Protein AF-A0A0T5XAR2-F1 (afdb_monomer)

Foldseek 3Di:
DPPVVVVLVDPDPPPPPPDDDDDPPPDPDPDDDDDDDDKHWAWPDWEKEAQDDQVVCVVVPHHRFRMKTKIFTPPLCLQVVLLVQLVVQAPKDFPDRDSRRNITIIGYHRVSSQRSSVRSQVCCCPVVNGHGDDYYYD

Solvent-accessible surface area (backbone atoms only — not comparable to full-atom values): 7974 Å² total; per-residue (Å²): 144,70,74,77,69,64,62,73,81,50,99,63,98,72,83,81,74,74,87,74,79,90,72,86,74,86,70,92,70,79,82,84,77,92,77,90,86,74,82,54,53,31,34,76,40,32,38,32,37,51,62,57,55,66,70,57,28,56,75,74,74,43,72,94,43,48,14,40,27,41,36,34,24,36,46,17,64,50,16,57,55,35,50,55,47,20,52,74,64,29,76,39,47,80,77,42,71,34,53,82,75,3,35,29,36,33,32,23,47,54,70,28,35,51,50,13,51,53,51,22,42,50,46,41,25,76,77,70,63,26,47,65,45,72,81,44,77,87

Nearest PDB structures (foldseek):
  3ia0-assembly1_A  TM=9.658E-01  e=3.182E-14  Escherichia coli K-12
  3i96-assembly1_C  TM=9.252E-01  e=1.465E-14  Escherichia coli K-12
  6xpj-assembly1_C-2  TM=9.519E-01  e=3.863E-14  Streptococcus intermedius SK54 = ATCC 27335
  6xpi-assembly1_B  TM=9.698E-01  e=6.914E-14  Streptococcus intermedius SK54 = ATCC 27335
  6xpj-assembly1_B-2  TM=9.524E-01  e=9.553E-14  Streptococcus intermedius SK54 = ATCC 27335

Secondary structure (DSSP, 8-state):
--SSSGGGS-----------------S--------------EEEEEEEEES--HHHHHHTT----SEEEEEEEESTTHHHHHHHHHHHHSSEEEEEEETTTTEEEEEE-HHHHHHHHHHHHHHHHHHH-PBPPPEEE-

Sequence (138 aa):
MSYLLLMQYYCFPSLLIHGIGGAQVEGSERLRVIQEYVPGKQVTLAHIIRNPKGDLCQKVGIDRAGAIGIMTITPGEGAIIAADIASKSSAVNVEFVDRFTGCVILTGEVASVENALSTAVNSLKDALGFFPAEVTFT

Organism: NCBI:txid592015

Mean predicted aligned error: 9.74 Å

Structure (mmCIF, N/CA/C/O backbone):
data_AF-A0A0T5XAR2-F1
#
_entry.id   AF-A0A0T5XAR2-F1
#
loop_
_atom_site.group_PDB
_atom_site.id
_atom_site.type_symbol
_atom_site.label_atom_id
_atom_site.label_alt_id
_atom_site.label_comp_id
_atom_site.label_asym_id
_atom_site.label_entity_id
_atom_site.label_seq_id
_atom_site.pdbx_PDB_ins_code
_atom_site.Cartn_x
_atom_site.Cartn_y
_atom_site.Cartn_z
_atom_site.occupancy
_atom_site.B_iso_or_equiv
_atom_site.auth_seq_id
_atom_site.auth_comp_id
_atom_site.auth_asym_id
_atom_site.auth_atom_id
_atom_site.pdbx_PDB_model_num
ATOM 1 N N . MET A 1 1 ? 30.861 1.883 -20.076 1.00 45.03 1 MET A N 1
ATOM 2 C CA . MET A 1 1 ? 29.666 1.230 -19.495 1.00 45.03 1 MET A CA 1
ATOM 3 C C . MET A 1 1 ? 29.222 1.937 -18.207 1.00 45.03 1 MET A C 1
ATOM 5 O O . MET A 1 1 ? 29.309 1.351 -17.143 1.00 45.03 1 MET A O 1
ATOM 9 N N . SER A 1 2 ? 28.788 3.203 -18.270 1.00 48.97 2 SER A N 1
ATOM 10 C CA . SER A 1 2 ? 28.328 3.924 -17.058 1.00 48.97 2 SER A CA 1
ATOM 11 C C . SER A 1 2 ? 27.133 4.865 -17.297 1.00 48.97 2 SER A C 1
ATOM 13 O O . SER A 1 2 ? 26.459 5.262 -16.358 1.00 48.97 2 SER A O 1
ATOM 15 N N . TYR A 1 3 ? 26.779 5.166 -18.553 1.00 39.59 3 TYR A N 1
ATOM 16 C CA . TYR A 1 3 ? 25.683 6.100 -18.850 1.00 39.59 3 TYR A CA 1
ATOM 17 C C . TYR A 1 3 ? 24.281 5.471 -18.881 1.00 39.59 3 TYR A C 1
ATOM 19 O O . TYR A 1 3 ? 23.303 6.188 -18.697 1.00 39.59 3 TYR A O 1
ATOM 27 N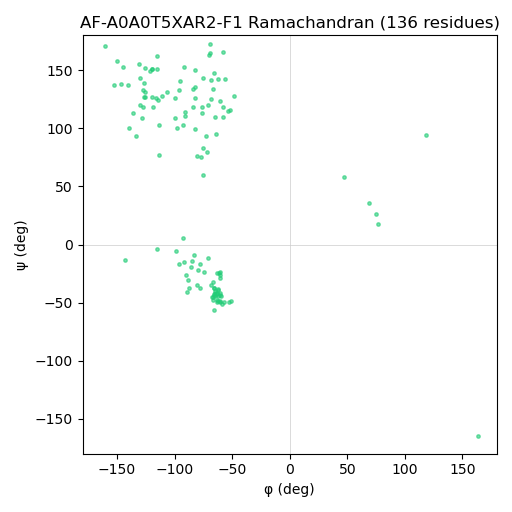 N . LEU A 1 4 ? 24.156 4.147 -19.045 1.00 39.91 4 LEU A N 1
ATOM 28 C CA . LEU A 1 4 ? 22.839 3.494 -19.074 1.00 39.91 4 LEU A CA 1
ATOM 29 C C . LEU A 1 4 ? 22.176 3.384 -17.690 1.00 39.91 4 LEU A C 1
ATOM 31 O O . LEU A 1 4 ? 20.954 3.312 -17.617 1.00 39.91 4 LEU A O 1
ATOM 35 N N . LEU A 1 5 ? 22.946 3.398 -16.594 1.00 44.41 5 LEU A N 1
ATOM 36 C CA . LEU A 1 5 ? 22.376 3.249 -15.248 1.00 44.41 5 LEU A CA 1
ATOM 37 C C . LEU A 1 5 ? 21.752 4.540 -14.699 1.00 44.41 5 LEU A C 1
ATOM 39 O O . LEU A 1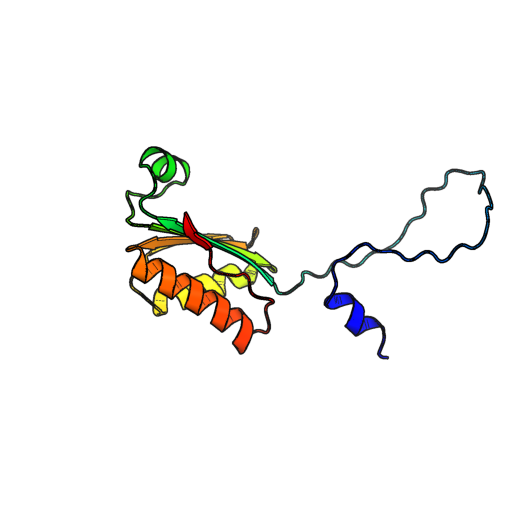 5 ? 20.895 4.473 -13.822 1.00 44.41 5 LEU A O 1
ATOM 43 N N . LEU A 1 6 ? 22.134 5.715 -15.211 1.00 39.25 6 LEU A N 1
ATOM 44 C CA . LEU A 1 6 ? 21.605 6.984 -14.697 1.00 39.25 6 LEU A CA 1
ATOM 45 C C . LEU A 1 6 ? 20.187 7.308 -15.204 1.00 39.25 6 LEU A C 1
ATOM 47 O O . LEU A 1 6 ? 19.500 8.131 -14.605 1.00 39.25 6 LEU A O 1
ATOM 51 N N . MET A 1 7 ? 19.729 6.653 -16.274 1.00 38.78 7 MET A N 1
ATOM 52 C CA . MET A 1 7 ? 18.397 6.871 -16.861 1.00 38.78 7 MET A CA 1
ATOM 53 C C . MET A 1 7 ? 17.273 6.094 -16.159 1.00 38.78 7 MET A C 1
ATOM 55 O O . MET A 1 7 ? 16.106 6.350 -16.433 1.00 38.78 7 MET A O 1
ATOM 59 N N . GLN A 1 8 ? 17.586 5.182 -15.230 1.00 44.16 8 GLN A N 1
ATOM 60 C CA . GLN A 1 8 ? 16.561 4.452 -14.466 1.00 44.16 8 GLN A CA 1
ATOM 61 C C . GLN A 1 8 ? 16.048 5.210 -13.231 1.00 44.16 8 GLN A C 1
ATOM 63 O O . GLN A 1 8 ? 15.007 4.845 -12.693 1.00 44.16 8 GLN A O 1
ATOM 68 N N . TYR A 1 9 ? 16.733 6.272 -12.794 1.00 41.69 9 TYR A N 1
ATOM 69 C CA . TYR A 1 9 ? 16.356 7.034 -11.594 1.00 41.69 9 TYR A CA 1
ATOM 70 C C . TYR A 1 9 ? 15.566 8.320 -11.876 1.00 41.69 9 TYR A C 1
ATOM 72 O O . TYR A 1 9 ? 15.086 8.951 -10.940 1.00 41.69 9 TYR A O 1
ATOM 80 N N . TYR A 1 10 ? 15.383 8.700 -13.143 1.00 42.94 10 TYR A N 1
ATOM 81 C CA . TYR A 1 10 ? 14.635 9.899 -13.523 1.00 42.94 10 TYR A CA 1
ATOM 82 C C . TYR A 1 10 ? 13.654 9.584 -14.651 1.00 42.94 10 TYR A C 1
ATOM 84 O O . TYR A 1 10 ? 13.980 9.690 -15.830 1.00 42.94 10 TYR A O 1
ATOM 92 N N . CYS A 1 11 ? 12.412 9.263 -14.295 1.00 41.84 11 CYS A N 1
ATOM 93 C CA . CYS A 1 11 ? 11.285 9.432 -15.207 1.00 41.84 11 CYS A CA 1
ATOM 94 C C . CYS A 1 11 ? 10.906 10.924 -15.248 1.00 41.84 11 CYS A C 1
ATOM 96 O O . CYS A 1 11 ? 9.927 11.348 -14.641 1.00 41.84 11 CYS A O 1
ATOM 98 N N . PHE A 1 12 ? 11.709 11.732 -15.942 1.00 34.81 12 PHE A N 1
ATOM 99 C CA . PHE A 1 12 ? 11.365 13.099 -16.340 1.00 34.81 12 PHE A CA 1
ATOM 100 C C . PHE A 1 12 ? 11.589 13.206 -17.853 1.00 34.81 12 PHE A C 1
ATOM 102 O O . PHE A 1 12 ? 1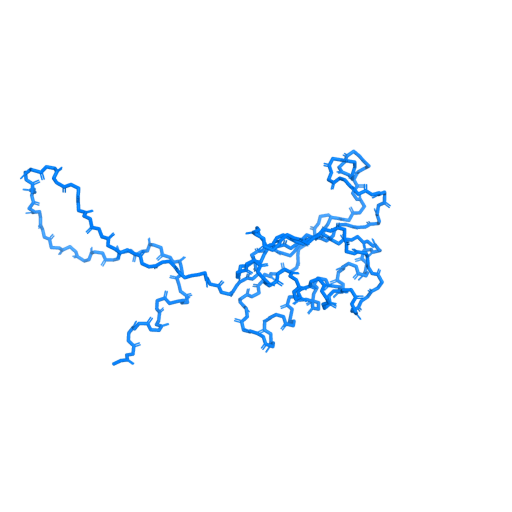2.727 13.044 -18.301 1.00 34.81 12 PHE A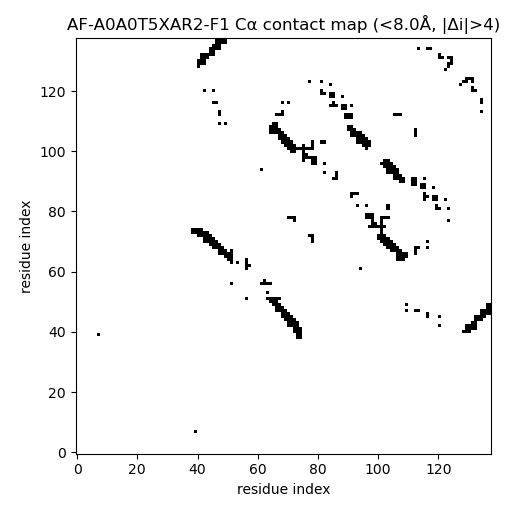 O 1
ATOM 109 N N . PRO A 1 13 ? 10.562 13.489 -18.675 1.00 43.75 13 PRO A N 1
ATOM 110 C CA . PRO A 1 13 ? 10.767 13.770 -20.084 1.00 43.75 13 PRO A CA 1
ATOM 111 C C . PRO A 1 13 ? 11.220 15.228 -20.209 1.00 43.75 13 PRO A C 1
ATOM 113 O O . PRO A 1 13 ? 10.451 16.113 -20.560 1.00 43.75 13 PRO A O 1
ATOM 116 N N . SER A 1 14 ? 12.482 15.491 -19.887 1.00 40.81 14 SER A N 1
ATOM 117 C CA . SER A 1 14 ? 13.167 16.723 -20.275 1.00 40.81 14 SER A CA 1
ATOM 118 C C . SER A 1 14 ? 14.268 16.340 -21.249 1.00 40.81 14 SER A C 1
ATOM 120 O O . SER A 1 14 ? 15.449 16.263 -20.907 1.00 40.81 14 SER A O 1
ATOM 122 N N . LEU A 1 15 ? 13.853 16.075 -22.484 1.00 41.41 15 LEU A N 1
ATOM 123 C CA . LEU A 1 15 ? 14.748 16.044 -23.624 1.00 41.41 15 LEU A CA 1
ATOM 124 C C . LEU A 1 15 ? 15.298 17.471 -23.797 1.00 41.41 15 LEU A C 1
ATOM 126 O O . LEU A 1 15 ? 14.660 18.335 -24.394 1.00 41.41 15 LEU A O 1
ATOM 130 N N . LEU A 1 16 ? 16.473 17.736 -23.227 1.00 36.16 16 LEU A N 1
ATOM 131 C CA . LEU A 1 16 ? 17.274 18.917 -23.532 1.00 36.16 16 LEU A CA 1
ATOM 132 C C . LEU A 1 16 ? 17.842 18.712 -24.943 1.00 36.16 16 LEU A C 1
ATOM 134 O O . LEU A 1 16 ? 18.981 18.290 -25.126 1.00 36.16 16 LEU A O 1
ATOM 138 N N . ILE A 1 17 ? 17.012 18.961 -25.958 1.00 41.19 17 ILE A N 1
ATOM 139 C CA . ILE A 1 17 ? 17.494 19.151 -27.323 1.00 41.19 17 ILE A CA 1
ATOM 140 C C . ILE A 1 17 ? 18.161 20.527 -27.326 1.00 41.19 17 ILE A C 1
ATOM 142 O O . ILE A 1 17 ? 17.501 21.558 -27.444 1.00 41.19 17 ILE A O 1
ATOM 146 N N . HIS A 1 18 ? 19.474 20.550 -27.106 1.00 33.62 18 HIS A N 1
ATOM 147 C CA . HIS A 1 18 ? 20.273 21.739 -27.362 1.00 33.62 18 HIS A CA 1
ATOM 148 C C . HIS A 1 18 ? 20.142 22.076 -28.850 1.00 33.62 18 HIS A C 1
ATOM 150 O O . HIS A 1 18 ? 20.373 21.223 -29.707 1.00 33.62 18 HIS A O 1
ATOM 156 N N . GLY A 1 19 ? 19.707 23.304 -29.126 1.00 36.19 19 GLY A N 1
ATOM 157 C CA . GLY A 1 19 ? 19.391 23.786 -30.460 1.00 36.19 19 GLY A CA 1
ATOM 158 C C . GLY A 1 19 ? 20.539 23.589 -31.445 1.00 36.19 19 GLY A C 1
ATOM 159 O O . GLY A 1 19 ? 21.578 24.235 -31.352 1.00 36.19 19 GLY A O 1
ATOM 160 N N . ILE A 1 20 ? 20.291 22.740 -32.433 1.00 43.09 20 ILE A N 1
ATOM 161 C CA . ILE A 1 20 ? 20.864 22.849 -33.769 1.00 43.09 20 ILE A CA 1
ATOM 162 C C . ILE A 1 20 ? 19.707 23.212 -34.691 1.00 43.09 20 ILE A C 1
ATOM 164 O O . ILE A 1 20 ? 18.625 22.630 -34.615 1.00 43.09 20 ILE A O 1
ATOM 168 N N . GLY A 1 21 ? 19.932 24.283 -35.447 1.00 35.31 21 GLY A N 1
ATOM 169 C CA . GLY A 1 21 ? 18.937 25.021 -36.208 1.00 35.31 21 GLY A CA 1
ATOM 170 C C . GLY A 1 21 ? 18.175 24.198 -37.239 1.00 35.31 21 GLY A C 1
ATOM 171 O O . GLY A 1 21 ? 18.540 23.080 -37.596 1.00 35.31 21 GLY A O 1
ATOM 172 N N . GLY A 1 22 ? 17.085 24.812 -37.693 1.00 42.66 22 GLY A N 1
ATOM 173 C CA . GLY A 1 22 ? 16.085 24.221 -38.562 1.00 42.66 22 GLY A CA 1
ATOM 174 C C . GLY A 1 22 ? 16.649 23.501 -39.782 1.00 42.66 22 GLY A C 1
ATOM 175 O O . GLY A 1 22 ? 17.359 24.073 -40.601 1.00 42.66 22 GLY A O 1
ATOM 176 N N . ALA A 1 23 ? 16.207 22.262 -39.936 1.00 42.72 23 ALA A N 1
ATOM 177 C CA . ALA A 1 23 ? 15.997 21.649 -41.229 1.00 42.72 23 ALA A CA 1
ATOM 178 C C . ALA A 1 23 ? 14.568 21.102 -41.204 1.00 42.72 23 ALA A C 1
ATOM 180 O O . ALA A 1 23 ? 14.261 20.174 -40.455 1.00 42.72 23 ALA A O 1
ATOM 181 N N . GLN A 1 24 ? 13.668 21.734 -41.962 1.00 47.12 24 GLN A N 1
ATOM 182 C CA . GLN A 1 24 ? 12.380 21.129 -42.276 1.00 47.12 24 GLN A CA 1
ATOM 183 C C . GLN A 1 24 ? 12.668 19.889 -43.124 1.00 47.12 24 GLN A C 1
ATOM 185 O O . GLN A 1 24 ? 13.125 20.004 -44.257 1.00 47.12 24 GLN A O 1
ATOM 190 N N . VAL A 1 25 ? 12.452 18.705 -42.554 1.00 55.94 25 VAL A N 1
ATOM 191 C CA . VAL A 1 25 ? 12.472 17.454 -43.312 1.00 55.94 25 VAL A CA 1
ATOM 192 C C . VAL A 1 25 ? 11.097 17.314 -43.962 1.00 55.94 25 VAL A C 1
ATOM 194 O O . VAL A 1 25 ? 10.118 16.962 -43.304 1.00 55.94 25 VAL A O 1
ATOM 197 N N . GLU A 1 26 ? 11.013 17.676 -45.242 1.00 51.88 26 GLU A N 1
ATOM 198 C CA . GLU A 1 26 ? 9.873 17.356 -46.101 1.00 51.88 26 GLU A CA 1
ATOM 199 C C . GLU A 1 26 ? 9.834 15.843 -46.359 1.00 51.88 26 GLU A C 1
ATOM 201 O O . GLU A 1 26 ? 10.814 15.245 -46.799 1.00 51.88 26 GLU A O 1
ATOM 206 N N . GLY A 1 27 ? 8.683 15.235 -46.059 1.00 54.88 27 GLY A N 1
ATOM 207 C CA . GLY A 1 27 ? 8.443 13.792 -46.100 1.00 54.88 27 GLY A CA 1
ATOM 208 C C . GLY A 1 27 ? 8.080 13.277 -44.710 1.00 54.88 27 GLY A C 1
ATOM 209 O O . GLY A 1 27 ? 8.957 12.987 -43.902 1.00 54.88 27 GLY A O 1
ATOM 210 N N . SER A 1 28 ? 6.784 13.184 -44.391 1.00 59.16 28 SER A N 1
ATOM 211 C CA . SER A 1 28 ? 6.312 12.746 -43.069 1.00 59.16 28 SER A CA 1
ATOM 212 C C . SER A 1 28 ? 6.454 11.228 -42.882 1.00 59.16 28 SER A C 1
ATOM 214 O O . SER A 1 28 ? 5.473 10.512 -42.666 1.00 59.16 28 SER A O 1
ATOM 216 N N . GLU A 1 29 ? 7.668 10.700 -42.976 1.00 70.31 29 GLU A N 1
ATOM 217 C CA . GLU A 1 29 ? 7.937 9.344 -42.524 1.00 70.31 29 GLU A CA 1
ATOM 218 C C . GLU A 1 29 ? 8.009 9.353 -40.996 1.00 70.31 29 GLU A C 1
ATOM 220 O O . GLU A 1 29 ? 8.876 9.978 -40.384 1.00 70.31 29 GLU A O 1
ATOM 225 N N . ARG A 1 30 ? 7.037 8.693 -40.353 1.00 80.19 30 ARG A N 1
ATOM 226 C CA . ARG A 1 30 ? 7.001 8.537 -38.896 1.00 80.19 30 ARG A CA 1
ATOM 227 C C . ARG A 1 30 ? 8.295 7.848 -38.455 1.00 80.19 30 ARG A C 1
ATOM 229 O O . ARG A 1 30 ? 8.459 6.652 -38.695 1.00 80.19 30 ARG A O 1
ATOM 236 N N . LEU A 1 31 ? 9.169 8.592 -37.776 1.00 84.81 31 LEU A N 1
ATOM 237 C CA . LEU A 1 31 ? 10.365 8.060 -37.124 1.00 84.81 31 LEU A CA 1
ATOM 238 C C . LEU A 1 31 ? 9.964 6.881 -36.226 1.00 84.81 31 LEU A C 1
ATOM 240 O O . LEU A 1 31 ? 9.193 7.041 -35.277 1.00 84.81 31 LEU A O 1
ATOM 244 N N . ARG A 1 32 ? 10.451 5.681 -36.553 1.00 87.56 32 ARG A N 1
ATOM 245 C CA . ARG A 1 32 ? 10.258 4.484 -35.731 1.00 87.56 32 ARG A CA 1
ATOM 246 C C . ARG A 1 32 ? 11.425 4.376 -34.761 1.00 87.56 32 ARG A C 1
ATOM 248 O O . ARG A 1 32 ? 12.545 4.100 -35.175 1.00 87.56 32 ARG A O 1
ATOM 255 N N . VAL A 1 33 ? 11.146 4.587 -33.481 1.00 92.38 33 VAL A N 1
ATOM 256 C CA . VAL A 1 33 ? 12.106 4.382 -32.391 1.00 92.38 33 VAL A CA 1
ATOM 257 C C . VAL A 1 33 ? 11.708 3.114 -31.643 1.00 92.38 33 VAL A C 1
ATOM 259 O O . VAL A 1 33 ? 10.540 2.946 -31.296 1.00 92.38 33 VAL A O 1
ATOM 262 N N . ILE A 1 34 ? 12.668 2.217 -31.409 1.00 92.44 34 ILE A N 1
ATOM 263 C CA . ILE A 1 34 ? 12.481 1.081 -30.502 1.00 92.44 34 ILE A CA 1
ATOM 264 C C . ILE A 1 34 ? 12.769 1.590 -29.095 1.00 92.44 34 ILE A C 1
ATOM 266 O O . ILE A 1 34 ? 13.873 2.053 -28.815 1.00 92.44 34 ILE A O 1
ATOM 270 N N . GLN A 1 35 ? 11.765 1.521 -28.231 1.00 92.31 35 GLN A N 1
ATOM 271 C CA . GLN A 1 35 ? 11.885 1.881 -26.828 1.00 92.31 35 GLN A CA 1
ATOM 272 C C . GLN A 1 35 ? 11.577 0.651 -25.985 1.00 92.31 35 GLN A C 1
ATOM 274 O O . GLN A 1 35 ? 10.471 0.113 -26.035 1.00 92.31 35 GLN A O 1
ATOM 279 N N . GLU A 1 36 ? 12.561 0.217 -25.206 1.00 95.00 36 GLU A N 1
ATOM 280 C CA . GLU A 1 36 ? 12.369 -0.822 -24.204 1.00 95.00 36 GLU A CA 1
ATOM 281 C C . GLU A 1 36 ? 11.790 -0.189 -22.941 1.00 95.00 36 GLU A C 1
ATOM 283 O O . GLU A 1 36 ? 12.322 0.788 -22.409 1.00 95.00 36 GLU A O 1
ATOM 288 N N . TYR A 1 37 ? 10.668 -0.733 -22.477 1.00 93.25 37 TYR A N 1
ATOM 289 C CA . TYR A 1 37 ? 10.042 -0.319 -21.232 1.00 93.25 37 TYR A CA 1
ATOM 290 C C . TYR A 1 37 ? 10.414 -1.301 -20.126 1.00 93.25 37 TYR A C 1
ATOM 292 O O . TYR A 1 37 ? 10.181 -2.504 -20.250 1.00 93.25 37 TYR A O 1
ATOM 300 N N . VAL A 1 38 ? 10.954 -0.771 -19.032 1.00 95.75 38 VAL A N 1
ATOM 301 C CA . VAL A 1 38 ? 11.233 -1.524 -17.809 1.00 95.75 38 VAL A CA 1
ATOM 302 C C . VAL A 1 38 ? 10.541 -0.796 -16.657 1.00 95.75 38 VAL A C 1
ATOM 304 O O . VAL A 1 38 ? 10.750 0.411 -16.509 1.00 95.75 38 VAL A O 1
ATOM 307 N N . PRO A 1 39 ? 9.711 -1.476 -15.848 1.00 94.50 39 PRO A N 1
ATOM 308 C CA . PRO A 1 39 ? 9.058 -0.833 -14.720 1.00 94.50 39 PRO A CA 1
ATOM 309 C C . PRO A 1 39 ? 10.092 -0.427 -13.663 1.00 94.50 39 PRO A C 1
ATOM 311 O O . PRO A 1 39 ? 10.967 -1.212 -13.290 1.00 94.50 39 PRO A O 1
ATOM 314 N N . GLY A 1 40 ? 9.977 0.801 -13.159 1.00 96.44 40 GLY A N 1
ATOM 315 C CA . GLY A 1 40 ? 10.729 1.237 -11.982 1.00 96.44 40 GLY A CA 1
ATOM 316 C C . GLY A 1 40 ? 10.249 0.530 -10.709 1.00 96.44 40 GLY A C 1
ATOM 317 O O . GLY A 1 40 ? 9.164 -0.044 -10.689 1.00 96.44 40 GLY A O 1
ATOM 318 N N . LY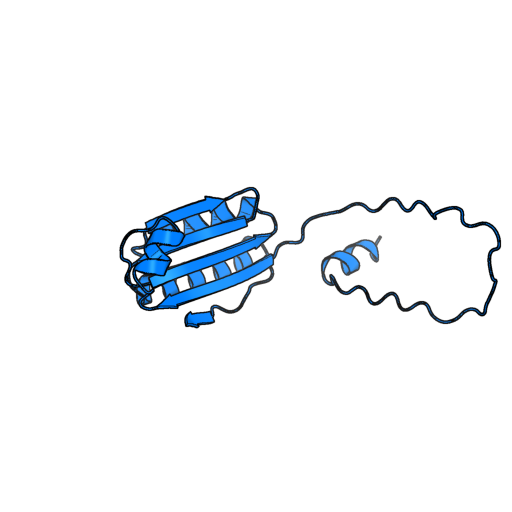S A 1 41 ? 11.043 0.601 -9.634 1.00 98.19 41 LYS A N 1
ATOM 319 C CA . LYS A 1 41 ? 10.656 0.135 -8.291 1.00 98.19 41 LYS A CA 1
ATOM 320 C C . LYS A 1 41 ? 10.178 1.319 -7.457 1.00 98.19 41 LYS A C 1
ATOM 322 O O . LYS A 1 41 ? 10.999 2.079 -6.950 1.00 98.19 41 LYS A O 1
ATOM 327 N N . GLN A 1 42 ? 8.872 1.491 -7.323 1.00 98.62 42 GLN A N 1
ATOM 328 C CA . GLN A 1 42 ? 8.266 2.639 -6.660 1.00 98.62 42 GLN A CA 1
ATOM 329 C C . GLN A 1 42 ? 6.973 2.248 -5.945 1.00 98.62 42 GLN A C 1
ATOM 331 O O . GLN A 1 42 ? 6.140 1.527 -6.486 1.00 98.62 42 GLN A O 1
ATOM 336 N N . VAL A 1 43 ? 6.784 2.774 -4.740 1.00 98.75 43 VAL A N 1
ATOM 337 C CA . VAL A 1 43 ? 5.458 2.925 -4.145 1.00 98.75 43 VAL A CA 1
ATOM 338 C C . VAL A 1 43 ? 4.971 4.312 -4.545 1.00 98.75 43 VAL A C 1
ATOM 340 O O . VAL A 1 43 ? 5.574 5.309 -4.171 1.00 98.75 43 VAL A O 1
ATOM 343 N N . THR A 1 44 ? 3.922 4.380 -5.356 1.00 98.56 44 THR A N 1
ATOM 344 C CA . THR A 1 44 ? 3.395 5.642 -5.899 1.00 98.56 44 THR A CA 1
ATOM 345 C C . THR A 1 44 ? 2.361 6.271 -4.970 1.00 98.56 44 THR A C 1
ATOM 347 O O . THR A 1 44 ? 2.237 7.490 -4.919 1.00 98.56 44 THR A O 1
ATOM 350 N N . LEU A 1 45 ? 1.623 5.446 -4.224 1.00 98.62 45 LEU A N 1
ATOM 351 C CA . LEU A 1 45 ? 0.608 5.880 -3.269 1.00 98.62 45 LEU A CA 1
ATOM 352 C C . LEU A 1 45 ? 0.678 5.000 -2.020 1.00 98.62 45 LEU A C 1
ATOM 354 O O . LEU A 1 45 ? 0.775 3.778 -2.139 1.00 98.62 45 LEU A O 1
ATOM 358 N N . ALA A 1 46 ? 0.576 5.626 -0.852 1.00 98.69 46 ALA A N 1
ATOM 359 C CA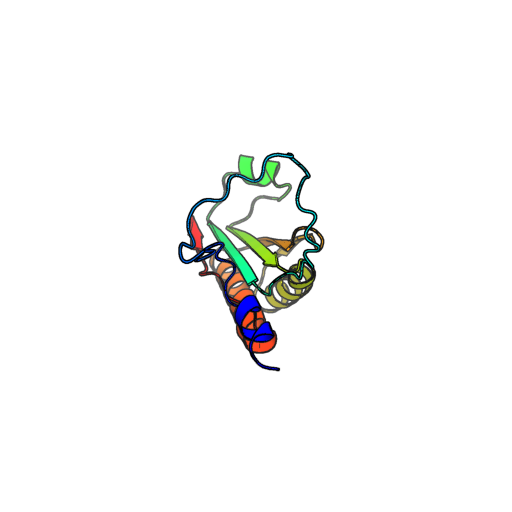 . ALA A 1 46 ? 0.270 4.990 0.423 1.00 98.69 46 ALA A CA 1
ATOM 360 C C . ALA A 1 46 ? -0.693 5.918 1.181 1.00 98.69 46 ALA A C 1
ATOM 362 O O . ALA A 1 46 ? -0.285 6.950 1.713 1.00 98.69 46 ALA A O 1
ATOM 363 N N . HIS A 1 47 ? -1.988 5.605 1.159 1.00 98.75 47 HIS A N 1
ATOM 364 C CA . HIS A 1 47 ? -3.034 6.496 1.662 1.00 98.75 47 HIS A CA 1
ATOM 365 C C . HIS A 1 47 ? -3.996 5.791 2.612 1.00 98.75 47 HIS A C 1
ATOM 367 O O . HIS A 1 47 ? -4.364 4.641 2.385 1.00 98.75 47 HIS A O 1
ATOM 373 N N . ILE A 1 48 ? -4.438 6.502 3.646 1.00 98.69 48 ILE A N 1
ATOM 374 C CA . ILE A 1 48 ? -5.395 6.021 4.642 1.00 98.69 48 ILE A CA 1
ATOM 375 C C . ILE A 1 48 ? -6.666 6.865 4.562 1.00 98.69 48 ILE A C 1
ATOM 377 O O . ILE A 1 48 ? -6.611 8.079 4.714 1.00 98.69 48 ILE A O 1
ATOM 381 N N . ILE A 1 49 ? -7.819 6.227 4.399 1.00 98.25 49 ILE A N 1
ATOM 382 C CA . ILE A 1 49 ? -9.128 6.869 4.547 1.00 98.25 49 ILE A CA 1
ATOM 383 C C . ILE A 1 49 ? -9.652 6.515 5.935 1.00 98.25 49 ILE A C 1
ATOM 385 O O . ILE A 1 49 ? -9.997 5.357 6.188 1.00 98.25 49 ILE A O 1
ATOM 389 N N . ARG A 1 50 ? -9.690 7.487 6.848 1.00 97.88 50 ARG A N 1
ATOM 390 C CA . ARG A 1 50 ? -10.160 7.298 8.225 1.00 97.88 50 ARG A CA 1
ATOM 391 C C . ARG A 1 50 ? -11.680 7.425 8.268 1.00 97.88 50 ARG A C 1
ATOM 393 O O . ARG A 1 50 ? -12.248 8.360 7.715 1.00 97.88 50 ARG A O 1
ATOM 400 N N . ASN A 1 51 ? -12.340 6.493 8.955 1.00 96.44 51 ASN A N 1
ATOM 401 C CA . ASN A 1 51 ? -13.797 6.441 9.093 1.00 96.44 51 ASN A CA 1
ATOM 402 C C . ASN A 1 51 ? -14.534 6.630 7.744 1.00 96.44 51 ASN A C 1
ATOM 404 O O . ASN A 1 51 ? -15.302 7.588 7.581 1.00 96.44 51 ASN A O 1
ATOM 408 N N . PRO A 1 52 ? -14.267 5.760 6.747 1.00 96.50 52 PRO A N 1
ATOM 409 C CA . PRO A 1 52 ? -14.877 5.860 5.426 1.00 96.50 52 PRO A CA 1
ATOM 410 C C . PRO A 1 52 ? -16.405 5.853 5.526 1.00 96.50 52 PRO A C 1
ATOM 412 O O . PRO A 1 52 ? -17.011 5.130 6.321 1.00 96.50 52 PRO A O 1
ATOM 415 N N . LYS A 1 53 ? -17.060 6.642 4.671 1.00 95.75 53 LYS A N 1
ATOM 416 C CA . LYS A 1 53 ? -18.520 6.595 4.568 1.00 95.75 53 LYS A CA 1
ATOM 417 C C . LYS A 1 53 ? -18.962 5.205 4.104 1.00 95.75 53 LYS A C 1
ATOM 419 O O . LYS A 1 53 ? -18.339 4.599 3.236 1.00 95.75 53 LYS A O 1
ATOM 424 N N . GLY A 1 54 ? -20.080 4.724 4.645 1.00 94.31 54 GLY A N 1
ATOM 425 C CA . GLY A 1 54 ? -20.578 3.383 4.329 1.00 94.31 54 GLY A CA 1
ATOM 426 C C . GLY A 1 54 ? -20.905 3.167 2.845 1.00 94.31 54 GLY A C 1
ATOM 427 O O . GLY A 1 54 ? -20.770 2.049 2.358 1.00 94.31 54 GLY A O 1
ATOM 428 N N . ASP A 1 55 ? -21.287 4.216 2.111 1.00 95.00 55 ASP A N 1
ATOM 429 C CA . ASP A 1 55 ? -21.523 4.147 0.663 1.00 95.00 55 ASP A CA 1
ATOM 430 C C . ASP A 1 55 ? -20.226 3.927 -0.130 1.00 95.00 55 ASP A C 1
ATOM 432 O O . ASP A 1 55 ? -20.231 3.217 -1.135 1.00 95.00 55 ASP A O 1
ATOM 436 N N . LEU A 1 56 ? -19.109 4.500 0.330 1.00 94.06 56 LEU A N 1
ATOM 437 C CA . LEU A 1 56 ? -17.786 4.246 -0.226 1.00 94.06 56 LEU A CA 1
ATOM 438 C C . LEU A 1 56 ? -17.362 2.800 0.033 1.00 94.06 56 LEU A C 1
ATOM 440 O O . LEU A 1 56 ? -16.961 2.134 -0.916 1.00 94.06 56 LEU A O 1
ATOM 444 N N . CYS A 1 57 ? -17.512 2.305 1.269 1.00 94.38 57 CYS A N 1
ATOM 445 C CA . CYS A 1 57 ? -17.214 0.910 1.619 1.00 94.38 57 CYS A CA 1
ATOM 446 C C . CYS A 1 57 ? -17.938 -0.071 0.683 1.00 94.38 57 CYS A C 1
ATOM 448 O O . CYS A 1 57 ? -17.308 -0.920 0.058 1.00 94.38 57 CYS A O 1
ATOM 450 N N . GLN A 1 58 ? -19.246 0.123 0.481 1.00 93.81 58 GLN A N 1
ATOM 451 C CA . GLN A 1 58 ? -20.035 -0.718 -0.424 1.00 93.81 58 GLN A CA 1
ATOM 452 C C . GLN A 1 58 ? -19.539 -0.665 -1.875 1.00 93.81 58 GLN A C 1
ATOM 454 O O . GLN A 1 58 ? -19.475 -1.696 -2.539 1.00 93.81 58 GLN A O 1
ATOM 459 N N . LYS A 1 59 ? -19.171 0.521 -2.378 1.00 93.94 59 LYS A N 1
ATOM 460 C CA . LYS A 1 59 ? -18.682 0.687 -3.759 1.00 93.94 59 LYS A CA 1
ATOM 461 C C . LYS A 1 59 ? -17.340 0.010 -4.008 1.00 93.94 59 LYS A C 1
ATOM 463 O O . LYS A 1 59 ? -17.102 -0.431 -5.127 1.00 93.94 59 LYS A O 1
ATOM 468 N N . VAL A 1 60 ? -16.475 -0.049 -2.997 1.00 91.62 60 VAL A N 1
ATOM 469 C CA . VAL A 1 60 ? -15.166 -0.714 -3.100 1.00 91.62 60 VAL A CA 1
ATOM 470 C C . VAL A 1 60 ? -15.209 -2.176 -2.643 1.00 91.62 60 VAL A C 1
ATOM 472 O O . VAL A 1 60 ? -14.176 -2.833 -2.630 1.00 91.62 60 VAL A O 1
ATOM 475 N N . GLY A 1 61 ? -16.399 -2.697 -2.320 1.00 92.06 61 GLY A N 1
ATOM 476 C CA . GLY A 1 61 ? -16.612 -4.108 -2.003 1.00 92.06 61 GLY A CA 1
ATOM 477 C C . GLY A 1 61 ? -16.107 -4.533 -0.625 1.00 92.06 61 GLY A C 1
ATOM 478 O O . GLY A 1 61 ? -15.788 -5.703 -0.454 1.00 92.06 61 GLY A O 1
ATOM 479 N N . ILE A 1 62 ? -16.034 -3.608 0.336 1.00 92.12 62 ILE A N 1
ATOM 480 C CA . ILE A 1 62 ? -15.586 -3.888 1.706 1.00 92.12 62 ILE A CA 1
ATOM 481 C C . ILE A 1 62 ? -16.720 -3.672 2.711 1.00 92.12 62 ILE A C 1
ATOM 483 O O . ILE A 1 62 ? -17.593 -2.813 2.526 1.00 92.12 62 ILE A O 1
ATOM 487 N N . ASP A 1 63 ? -16.668 -4.409 3.816 1.00 87.75 63 ASP A N 1
ATOM 488 C CA . ASP A 1 63 ? -17.545 -4.175 4.959 1.00 87.75 63 ASP A CA 1
ATOM 489 C C . ASP A 1 63 ? -17.199 -2.858 5.677 1.00 87.75 63 ASP A C 1
ATOM 491 O O . ASP A 1 63 ? -16.214 -2.176 5.375 1.00 87.75 63 ASP A O 1
ATOM 495 N N . ARG A 1 64 ? -18.036 -2.453 6.643 1.00 82.94 64 ARG A N 1
ATOM 496 C CA . ARG A 1 64 ? -17.738 -1.270 7.464 1.00 82.94 64 ARG A CA 1
ATOM 497 C C . ARG A 1 64 ? -16.400 -1.464 8.179 1.00 82.94 64 ARG A C 1
ATOM 499 O O . ARG A 1 64 ? -16.274 -2.347 9.022 1.00 82.94 64 ARG A O 1
ATOM 506 N N . ALA A 1 65 ? -15.450 -0.584 7.883 1.00 84.62 65 ALA A N 1
ATOM 507 C CA . ALA A 1 65 ? -14.112 -0.581 8.459 1.00 84.62 65 ALA A CA 1
ATOM 508 C C . ALA A 1 65 ? -13.842 0.725 9.217 1.00 84.62 65 ALA A C 1
ATOM 510 O O . ALA A 1 65 ? -14.369 1.777 8.852 1.00 84.62 65 ALA A O 1
ATOM 511 N N . GLY A 1 66 ? -12.988 0.667 10.244 1.00 92.88 66 GLY A N 1
ATOM 512 C CA . GLY A 1 66 ? -12.495 1.865 10.931 1.00 92.88 66 GLY A CA 1
ATOM 513 C C . GLY A 1 66 ? -11.626 2.738 10.018 1.00 92.88 66 GLY A C 1
ATOM 514 O O . GLY A 1 66 ? -11.718 3.964 10.051 1.00 92.88 66 GLY A O 1
ATOM 515 N N . ALA A 1 67 ? -10.824 2.109 9.158 1.00 97.88 67 ALA A N 1
ATOM 516 C CA . ALA A 1 67 ? -10.036 2.754 8.117 1.00 97.88 67 ALA A CA 1
ATOM 517 C C . ALA A 1 67 ? -9.836 1.845 6.897 1.00 97.88 67 ALA A C 1
ATOM 519 O O . ALA A 1 67 ? -9.892 0.619 7.010 1.00 97.88 67 ALA A O 1
ATOM 520 N N . ILE A 1 68 ? -9.550 2.470 5.752 1.00 98.31 68 ILE A N 1
ATOM 521 C CA . ILE A 1 68 ? -9.114 1.813 4.512 1.00 98.31 68 ILE A CA 1
ATOM 522 C C . ILE A 1 68 ? -7.685 2.257 4.219 1.00 98.31 68 ILE A C 1
ATOM 524 O O . ILE A 1 68 ? -7.432 3.454 4.107 1.00 98.31 68 ILE A O 1
ATOM 528 N N . GLY A 1 69 ? -6.763 1.316 4.069 1.00 98.38 69 GLY A N 1
ATOM 529 C CA . GLY A 1 69 ? -5.423 1.557 3.544 1.00 98.38 69 GLY A CA 1
ATOM 530 C C . GLY A 1 69 ? -5.376 1.242 2.055 1.00 98.38 69 GLY A C 1
ATOM 531 O O . GLY A 1 69 ? -5.859 0.193 1.643 1.00 98.38 69 GLY A O 1
ATOM 532 N N . ILE A 1 70 ? -4.795 2.128 1.251 1.00 98.44 70 ILE A N 1
ATOM 533 C CA . ILE A 1 70 ? -4.665 1.974 -0.200 1.00 98.44 70 ILE A CA 1
ATOM 534 C C . ILE A 1 70 ? -3.200 2.158 -0.582 1.00 98.44 70 ILE A C 1
ATOM 536 O O . ILE A 1 70 ? -2.592 3.180 -0.253 1.00 98.44 70 ILE A O 1
ATOM 540 N N . MET A 1 71 ? -2.647 1.192 -1.312 1.00 98.75 71 MET A N 1
ATOM 541 C CA . MET A 1 71 ? -1.318 1.304 -1.909 1.00 98.75 71 MET A CA 1
ATOM 542 C C . MET A 1 71 ? -1.369 1.144 -3.427 1.00 98.75 71 MET A C 1
ATOM 544 O O . MET A 1 71 ? -2.200 0.412 -3.966 1.00 98.75 71 MET A O 1
ATOM 548 N N . THR A 1 72 ? -0.448 1.812 -4.118 1.00 98.75 72 THR A N 1
ATOM 549 C CA . THR A 1 72 ? -0.175 1.595 -5.546 1.00 98.75 72 THR A CA 1
ATOM 550 C C . THR A 1 72 ? 1.317 1.401 -5.734 1.00 98.75 72 THR A C 1
ATOM 552 O O . THR A 1 72 ? 2.102 2.281 -5.381 1.00 98.75 72 THR A O 1
ATOM 555 N N . ILE A 1 73 ? 1.706 0.247 -6.267 1.00 98.81 73 ILE A N 1
ATOM 556 C CA . ILE A 1 73 ? 3.096 -0.208 -6.313 1.00 98.81 73 ILE A CA 1
ATOM 557 C C . ILE A 1 73 ? 3.480 -0.566 -7.750 1.00 98.81 73 ILE A C 1
ATOM 559 O O . ILE A 1 73 ? 2.713 -1.168 -8.492 1.00 98.81 73 ILE A O 1
ATOM 563 N N . THR A 1 74 ? 4.687 -0.196 -8.158 1.00 98.38 74 THR A N 1
ATOM 564 C CA . THR A 1 74 ? 5.292 -0.592 -9.430 1.00 98.38 74 THR A CA 1
ATOM 565 C C . THR A 1 74 ? 6.657 -1.222 -9.142 1.00 98.38 74 THR A C 1
ATOM 567 O O . THR A 1 74 ? 7.421 -0.640 -8.374 1.00 98.38 74 THR A O 1
ATOM 570 N N . PRO A 1 75 ? 6.986 -2.395 -9.709 1.00 98.12 75 PRO A N 1
ATOM 571 C CA . PRO A 1 75 ? 6.109 -3.252 -10.507 1.00 98.12 75 PRO A CA 1
ATOM 572 C C . PRO A 1 75 ? 5.013 -3.917 -9.649 1.00 98.12 75 PRO A C 1
ATOM 574 O O . PRO A 1 75 ? 5.098 -3.939 -8.418 1.00 98.12 75 PRO A O 1
ATOM 577 N N . GLY A 1 76 ? 3.963 -4.427 -10.301 1.00 97.56 76 GLY A N 1
ATOM 578 C CA . GLY A 1 76 ? 2.744 -4.900 -9.633 1.00 97.56 76 GLY A CA 1
ATOM 579 C C . GLY A 1 76 ? 2.959 -6.088 -8.689 1.00 97.56 76 GLY A C 1
ATOM 580 O O . GLY A 1 76 ? 2.240 -6.231 -7.704 1.00 97.56 76 GLY A O 1
ATOM 581 N N . GLU A 1 77 ? 4.000 -6.893 -8.901 1.00 97.94 77 GLU A N 1
ATOM 582 C CA . GLU A 1 77 ? 4.395 -7.995 -8.018 1.00 97.94 77 GLU A CA 1
ATOM 583 C C . GLU A 1 77 ? 4.763 -7.513 -6.606 1.00 97.94 77 GLU A C 1
ATOM 585 O O . GLU A 1 77 ? 4.605 -8.259 -5.637 1.00 97.94 77 GLU A O 1
ATOM 590 N N . GLY A 1 78 ? 5.178 -6.248 -6.463 1.00 98.31 78 GLY A N 1
ATOM 591 C CA . GLY A 1 78 ? 5.407 -5.623 -5.162 1.00 98.31 78 GLY A CA 1
ATOM 592 C C . GLY A 1 78 ? 4.149 -5.565 -4.287 1.00 98.31 78 GLY A C 1
ATOM 593 O O . GLY A 1 78 ? 4.275 -5.565 -3.065 1.00 98.31 78 GLY A O 1
ATOM 594 N N . ALA A 1 79 ? 2.946 -5.602 -4.876 1.00 98.62 79 ALA A N 1
ATOM 595 C CA . ALA A 1 79 ? 1.682 -5.655 -4.140 1.00 98.62 79 ALA A CA 1
ATOM 596 C C . ALA A 1 79 ? 1.539 -6.926 -3.292 1.00 98.62 79 ALA A C 1
ATOM 598 O O . ALA A 1 79 ? 1.070 -6.861 -2.159 1.00 98.62 79 ALA A O 1
ATOM 599 N N . ILE A 1 80 ? 2.005 -8.070 -3.804 1.00 98.62 80 ILE A N 1
ATOM 600 C CA . ILE A 1 80 ? 1.966 -9.348 -3.077 1.00 98.62 80 ILE A CA 1
ATOM 601 C C . ILE A 1 80 ? 2.865 -9.267 -1.839 1.00 98.62 80 ILE A C 1
ATOM 603 O O . ILE A 1 80 ? 2.471 -9.668 -0.745 1.00 98.62 80 ILE A O 1
ATOM 607 N N . ILE A 1 81 ? 4.061 -8.700 -2.009 1.00 98.69 81 ILE A N 1
ATOM 608 C CA . ILE A 1 81 ? 5.047 -8.544 -0.936 1.00 98.69 81 ILE A CA 1
ATOM 609 C C . ILE A 1 81 ? 4.539 -7.551 0.117 1.00 98.69 81 ILE A C 1
ATOM 611 O O . ILE A 1 81 ? 4.608 -7.828 1.312 1.00 98.69 81 ILE A O 1
ATOM 615 N N . ALA A 1 82 ? 3.992 -6.413 -0.317 1.00 98.69 82 ALA A N 1
ATOM 616 C CA . ALA A 1 82 ? 3.425 -5.409 0.577 1.00 98.69 82 ALA A CA 1
ATOM 617 C C . ALA A 1 82 ? 2.278 -5.970 1.423 1.00 98.69 82 ALA A C 1
ATOM 619 O O . ALA A 1 82 ? 2.242 -5.723 2.625 1.00 98.69 82 ALA A O 1
ATOM 620 N N . ALA A 1 83 ? 1.372 -6.73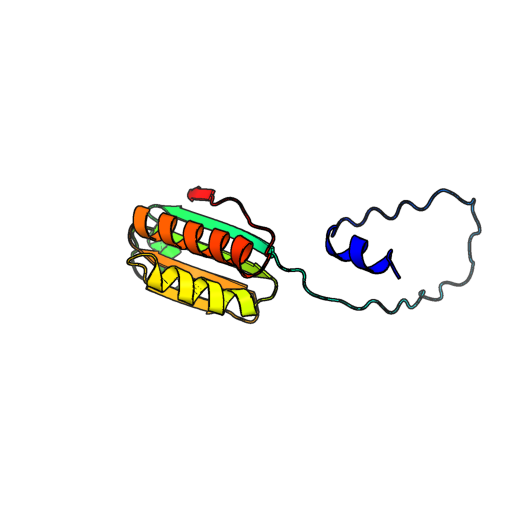9 0.815 1.00 98.62 83 ALA A N 1
ATOM 621 C CA . ALA A 1 83 ? 0.250 -7.353 1.514 1.00 98.62 83 ALA A CA 1
ATOM 622 C C . ALA A 1 83 ? 0.709 -8.367 2.576 1.00 98.62 83 ALA A C 1
ATOM 624 O O . ALA A 1 83 ? 0.205 -8.347 3.699 1.00 98.62 83 ALA A O 1
ATOM 625 N N . ASP A 1 84 ? 1.702 -9.207 2.256 1.00 98.75 84 ASP A N 1
ATOM 626 C CA . ASP A 1 84 ? 2.289 -10.151 3.215 1.00 98.75 84 ASP A CA 1
ATOM 627 C C . ASP A 1 84 ? 2.903 -9.419 4.419 1.00 98.75 84 ASP A C 1
ATOM 629 O O . ASP A 1 84 ? 2.569 -9.722 5.565 1.00 98.75 84 ASP A O 1
ATOM 633 N N . ILE A 1 85 ? 3.728 -8.398 4.168 1.00 98.69 85 ILE A N 1
ATOM 634 C CA . ILE A 1 85 ? 4.346 -7.575 5.219 1.00 98.69 85 ILE A CA 1
ATOM 635 C C . ILE A 1 85 ? 3.278 -6.881 6.072 1.00 98.69 85 ILE A C 1
ATOM 637 O O . ILE A 1 85 ? 3.325 -6.957 7.301 1.00 98.69 85 ILE A O 1
ATOM 641 N N . ALA A 1 86 ? 2.300 -6.238 5.432 1.00 98.44 86 ALA A N 1
ATOM 642 C CA . ALA A 1 86 ? 1.220 -5.528 6.104 1.00 98.44 86 ALA A CA 1
ATOM 643 C C . ALA A 1 86 ? 0.443 -6.450 7.053 1.00 98.44 86 ALA A C 1
ATOM 645 O O . ALA A 1 86 ? 0.315 -6.134 8.236 1.00 98.44 86 ALA A O 1
ATOM 646 N N . SER A 1 87 ? 0.023 -7.625 6.570 1.00 98.00 87 SER A N 1
ATOM 647 C CA . SER A 1 87 ? -0.738 -8.608 7.356 1.00 98.00 87 SER A CA 1
ATOM 648 C C . SER A 1 87 ? 0.003 -9.134 8.594 1.00 98.00 87 SER A C 1
ATOM 650 O O . SER A 1 87 ? -0.623 -9.533 9.572 1.00 98.00 87 SER A O 1
ATOM 652 N N . LYS A 1 88 ? 1.343 -9.120 8.577 1.00 98.50 88 LYS A N 1
ATOM 653 C CA . LYS A 1 88 ? 2.194 -9.569 9.693 1.00 98.50 88 LYS A CA 1
ATOM 654 C C . LYS A 1 88 ? 2.568 -8.447 10.662 1.00 98.50 88 LYS A C 1
ATOM 656 O O . LYS A 1 88 ? 3.055 -8.724 11.754 1.00 98.50 88 LYS A O 1
ATOM 661 N N . SER A 1 89 ? 2.379 -7.192 10.262 1.00 97.25 89 SER A N 1
ATOM 662 C CA . SER A 1 89 ? 2.828 -6.015 11.016 1.00 97.25 89 SER A CA 1
ATOM 663 C C . SER A 1 89 ? 1.794 -5.473 12.008 1.00 97.25 89 SER A C 1
ATOM 665 O O . SER A 1 89 ? 2.162 -4.849 13.004 1.00 97.25 89 SER A O 1
ATOM 667 N N . SER A 1 90 ? 0.502 -5.695 11.763 1.00 96.38 90 SER A N 1
ATOM 668 C CA . SER A 1 90 ? -0.586 -5.256 12.640 1.00 96.38 90 SER A CA 1
ATOM 669 C C . SER A 1 90 ? -1.870 -6.043 12.362 1.00 96.38 90 SER A C 1
ATOM 671 O O . SER A 1 90 ? -1.960 -6.798 11.397 1.00 96.38 90 SER A O 1
ATOM 673 N N . ALA A 1 91 ? -2.879 -5.870 13.219 1.00 97.12 91 ALA A N 1
ATOM 674 C CA . ALA A 1 91 ? -4.196 -6.470 13.027 1.00 97.12 91 ALA A CA 1
ATOM 675 C C . ALA A 1 91 ? -4.979 -5.723 11.927 1.00 97.12 91 ALA A C 1
ATOM 677 O O . ALA A 1 91 ? -5.778 -4.831 12.223 1.00 97.12 91 ALA A O 1
ATOM 678 N N . VAL A 1 92 ? -4.708 -6.074 10.667 1.00 98.12 92 VAL A N 1
ATOM 679 C CA . VAL A 1 92 ? -5.411 -5.602 9.463 1.00 98.12 92 VAL A CA 1
ATOM 680 C C . VAL A 1 92 ? -5.910 -6.783 8.636 1.00 98.12 92 VAL A C 1
ATOM 682 O O . VAL A 1 92 ? -5.291 -7.846 8.624 1.00 98.12 92 VAL A O 1
ATOM 685 N N . ASN A 1 93 ? -6.997 -6.577 7.897 1.00 97.81 93 ASN A N 1
ATOM 686 C CA . ASN A 1 93 ? -7.441 -7.507 6.867 1.00 97.81 93 ASN A CA 1
ATOM 687 C C . ASN A 1 93 ? -6.908 -7.054 5.508 1.00 97.81 93 ASN A C 1
ATOM 689 O O . ASN A 1 93 ? -6.890 -5.861 5.198 1.00 97.81 93 ASN A O 1
ATOM 693 N N . VAL A 1 94 ? -6.493 -8.016 4.688 1.00 97.69 94 VAL A N 1
ATOM 694 C CA . VAL A 1 94 ? -6.138 -7.782 3.288 1.00 97.69 94 VAL A CA 1
ATOM 695 C C . VAL A 1 94 ? -7.383 -8.043 2.446 1.00 97.69 94 VAL A C 1
ATOM 697 O O . VAL A 1 94 ? -7.733 -9.195 2.211 1.00 97.69 94 VAL A O 1
ATOM 700 N N . GLU A 1 95 ? -8.053 -6.980 2.007 1.00 97.19 95 GLU A N 1
ATOM 701 C CA . GLU A 1 95 ? -9.296 -7.083 1.228 1.00 97.19 95 GLU A CA 1
ATOM 702 C C . GLU A 1 95 ? -9.016 -7.366 -0.248 1.00 97.19 95 GLU A C 1
ATOM 704 O O . GLU A 1 95 ? -9.764 -8.071 -0.924 1.00 97.19 95 GLU A O 1
ATOM 709 N N . PHE A 1 96 ? -7.924 -6.803 -0.771 1.00 96.31 96 PHE A N 1
ATOM 710 C CA . PHE A 1 96 ? -7.605 -6.903 -2.187 1.00 96.31 96 PHE A CA 1
ATOM 711 C C . PHE A 1 96 ? -6.103 -6.808 -2.443 1.00 96.31 96 PHE A C 1
ATOM 713 O O . PHE A 1 96 ? -5.418 -5.948 -1.885 1.00 96.31 96 PHE A O 1
ATOM 720 N N . VAL A 1 97 ? -5.608 -7.672 -3.331 1.00 98.19 97 VAL A N 1
ATOM 721 C CA . VAL A 1 97 ? -4.238 -7.643 -3.857 1.00 98.19 97 VAL A CA 1
ATOM 722 C C . VAL A 1 97 ? -4.300 -7.871 -5.358 1.00 98.19 97 VAL A C 1
ATOM 724 O O . VAL A 1 97 ? -4.626 -8.967 -5.815 1.00 98.19 97 VAL A O 1
ATOM 727 N N . ASP A 1 98 ? -3.945 -6.852 -6.130 1.00 97.62 98 ASP A N 1
ATOM 728 C CA . ASP A 1 98 ? -3.906 -6.926 -7.583 1.00 97.62 98 ASP A CA 1
ATOM 729 C C . ASP A 1 98 ? -2.474 -6.813 -8.091 1.00 97.62 98 ASP A C 1
ATOM 731 O O . ASP A 1 98 ? -1.887 -5.735 -8.177 1.00 97.62 98 ASP A O 1
ATOM 735 N N . ARG A 1 99 ? -1.919 -7.963 -8.476 1.00 97.00 99 ARG A N 1
ATOM 736 C CA . ARG A 1 99 ? -0.567 -8.072 -9.035 1.00 97.00 99 ARG A CA 1
ATOM 737 C C . ARG A 1 99 ? -0.420 -7.494 -10.445 1.00 97.00 99 ARG A C 1
ATOM 739 O O . ARG A 1 99 ? 0.701 -7.404 -10.930 1.00 97.00 99 ARG A O 1
ATOM 746 N N . PHE A 1 100 ? -1.516 -7.170 -11.129 1.00 96.50 100 PHE A N 1
ATOM 747 C CA . PHE A 1 100 ? -1.488 -6.599 -12.475 1.00 96.50 100 PHE A CA 1
ATOM 748 C C . PHE A 1 100 ? -1.422 -5.074 -12.429 1.00 96.50 100 PHE A C 1
ATOM 750 O O . PHE A 1 100 ? -0.677 -4.471 -13.196 1.00 96.50 100 PHE A O 1
ATOM 757 N N . THR A 1 101 ? -2.175 -4.453 -11.519 1.00 96.94 101 THR A N 1
ATOM 758 C CA . THR A 1 101 ? -2.190 -2.990 -11.340 1.00 96.94 101 THR A CA 1
ATOM 759 C C . THR A 1 101 ? -1.265 -2.508 -10.224 1.00 96.94 101 THR A C 1
ATOM 761 O O . THR A 1 101 ? -0.938 -1.324 -10.167 1.00 96.94 101 THR A O 1
ATOM 764 N N . GLY A 1 102 ? -0.837 -3.409 -9.335 1.00 98.12 102 GLY A N 1
ATOM 765 C CA . GLY A 1 102 ? -0.062 -3.080 -8.144 1.00 98.12 102 GLY A CA 1
ATOM 766 C C . GLY A 1 102 ? -0.892 -2.483 -7.005 1.00 98.12 102 GLY A C 1
ATOM 767 O O . GLY A 1 102 ? -0.327 -1.841 -6.117 1.00 98.12 102 GLY A O 1
ATOM 768 N N . CYS A 1 103 ? -2.218 -2.641 -7.042 1.00 98.38 103 CYS A N 1
ATOM 769 C CA . CYS A 1 103 ? -3.126 -2.133 -6.020 1.00 98.38 103 CYS A CA 1
ATOM 770 C C . CYS A 1 103 ? -3.203 -3.079 -4.812 1.00 98.38 103 CYS A C 1
ATOM 772 O O . CYS A 1 103 ? -3.349 -4.293 -4.970 1.00 98.38 103 CYS A O 1
ATOM 774 N N . VAL A 1 104 ? -3.145 -2.513 -3.605 1.00 98.56 104 VAL A N 1
ATOM 775 C CA . VAL A 1 104 ? -3.436 -3.219 -2.347 1.00 98.56 104 VAL A CA 1
ATOM 776 C C . VAL A 1 104 ? -4.478 -2.423 -1.571 1.00 98.56 104 VAL A C 1
ATOM 7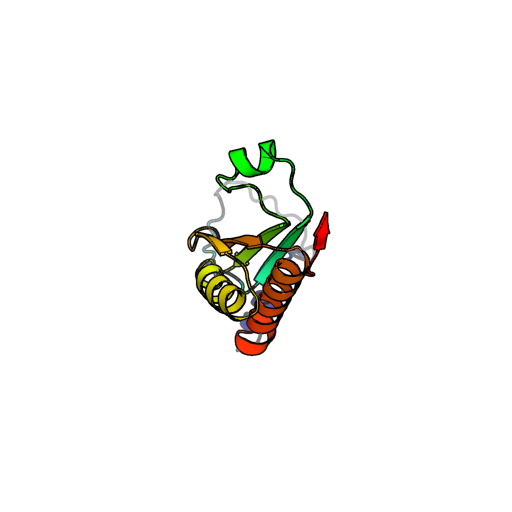78 O O . VAL A 1 104 ? -4.317 -1.210 -1.417 1.00 98.56 104 VAL A O 1
ATOM 781 N N . ILE A 1 105 ? -5.514 -3.102 -1.070 1.00 98.19 105 ILE A N 1
ATOM 782 C CA . ILE A 1 105 ? -6.510 -2.529 -0.155 1.00 98.19 105 ILE A CA 1
ATOM 783 C C . ILE A 1 105 ? -6.481 -3.300 1.161 1.00 98.19 105 ILE A C 1
ATOM 785 O O . ILE A 1 105 ? -6.606 -4.526 1.180 1.00 98.19 105 ILE A O 1
ATOM 789 N N . LEU A 1 106 ? -6.331 -2.562 2.257 1.00 98.12 106 LEU A N 1
ATOM 790 C CA . LEU A 1 106 ? -6.337 -3.071 3.624 1.00 98.12 106 LEU A CA 1
ATOM 791 C C . LEU A 1 106 ? -7.468 -2.429 4.422 1.00 98.12 106 LEU A C 1
ATOM 793 O O . LEU A 1 106 ? -7.804 -1.268 4.190 1.00 98.12 106 LEU A O 1
ATOM 797 N N . THR A 1 107 ? -7.994 -3.134 5.416 1.00 98.31 107 THR A N 1
ATOM 798 C CA . THR A 1 107 ? -8.959 -2.583 6.377 1.00 98.31 107 THR A CA 1
ATOM 799 C C . THR A 1 107 ? -8.554 -2.901 7.810 1.00 98.31 107 THR A C 1
ATOM 801 O O . THR A 1 107 ? -7.818 -3.850 8.081 1.00 98.31 107 THR A O 1
ATOM 804 N N . GLY A 1 108 ? -9.010 -2.082 8.755 1.00 97.56 108 GLY A N 1
ATOM 805 C CA . GLY A 1 108 ? -8.765 -2.292 10.179 1.00 97.56 108 GLY A CA 1
ATOM 806 C C . GLY A 1 108 ? -9.029 -1.039 11.002 1.00 97.56 108 GLY A C 1
ATOM 807 O O . GLY A 1 108 ? -9.639 -0.081 10.524 1.00 97.56 108 GLY A O 1
ATOM 808 N N . GLU A 1 109 ? -8.546 -1.039 12.242 1.00 97.62 109 GLU A N 1
ATOM 809 C CA . GLU A 1 109 ? -8.472 0.172 13.063 1.00 97.62 109 GLU A CA 1
ATOM 810 C C . GLU A 1 109 ? -7.475 1.169 12.463 1.00 97.62 109 GLU A C 1
ATOM 812 O O . GLU A 1 109 ? -6.457 0.766 11.896 1.00 97.62 109 GLU A O 1
ATOM 817 N N . VAL A 1 110 ? -7.729 2.472 12.633 1.00 97.75 110 VAL A N 1
ATOM 818 C CA . VAL A 1 110 ? -6.899 3.547 12.048 1.00 97.75 110 VAL A CA 1
ATOM 819 C C . VAL A 1 110 ? -5.412 3.341 12.357 1.00 97.75 110 VAL A C 1
ATOM 821 O O . VAL A 1 110 ? -4.588 3.356 11.446 1.00 97.75 110 VAL A O 1
ATOM 824 N N . ALA A 1 111 ? -5.076 3.083 13.624 1.00 97.81 111 ALA A N 1
ATOM 825 C CA . ALA A 1 111 ? -3.694 2.875 14.054 1.00 97.81 111 ALA A CA 1
ATOM 826 C C . ALA A 1 111 ? -3.064 1.602 13.457 1.00 97.81 111 ALA A C 1
ATOM 828 O O . ALA A 1 111 ? -1.889 1.607 13.093 1.00 97.81 111 ALA A O 1
ATOM 829 N N . SER A 1 112 ? -3.840 0.522 13.316 1.00 98.38 112 SER A N 1
ATOM 830 C CA . SER A 1 112 ? -3.363 -0.721 12.700 1.00 98.38 112 SER A CA 1
ATOM 831 C C . SER A 1 112 ? -3.061 -0.523 11.219 1.00 98.38 112 SER A C 1
ATOM 833 O O . SER A 1 112 ? -2.002 -0.948 10.758 1.00 98.38 112 SER A O 1
ATOM 835 N N . VAL A 1 113 ? -3.951 0.156 10.488 1.00 98.44 113 VAL A N 1
ATOM 836 C CA . VAL A 1 113 ? -3.768 0.455 9.060 1.00 98.44 113 VAL A CA 1
ATOM 837 C C . VAL A 1 113 ? -2.569 1.382 8.845 1.00 98.44 113 VAL A C 1
ATOM 839 O O . VAL A 1 113 ? -1.765 1.141 7.948 1.00 98.44 113 VAL A O 1
ATOM 842 N N . GLU A 1 114 ? -2.396 2.396 9.695 1.00 98.44 114 GLU A N 1
ATOM 843 C CA . GLU A 1 114 ? -1.252 3.311 9.630 1.00 98.44 114 GLU A CA 1
ATOM 844 C C . GLU A 1 114 ? 0.082 2.596 9.857 1.00 98.44 114 GLU A C 1
ATOM 846 O O . GLU A 1 114 ? 1.027 2.783 9.082 1.00 98.44 114 GLU A O 1
ATOM 851 N N . ASN A 1 115 ? 0.140 1.715 10.861 1.00 98.69 115 ASN A N 1
ATOM 852 C CA . ASN A 1 115 ? 1.318 0.892 11.105 1.00 98.69 115 ASN A CA 1
ATOM 853 C C . ASN A 1 115 ? 1.595 -0.068 9.936 1.00 98.69 115 ASN A C 1
ATOM 855 O O . ASN A 1 115 ? 2.746 -0.208 9.519 1.00 98.69 115 ASN A O 1
ATOM 859 N N . ALA A 1 116 ? 0.550 -0.684 9.374 1.00 98.69 116 ALA A N 1
ATOM 860 C CA . ALA A 1 116 ? 0.679 -1.612 8.256 1.00 98.69 116 ALA A CA 1
ATOM 861 C C . ALA A 1 116 ? 1.241 -0.946 7.000 1.00 98.69 116 ALA A C 1
ATOM 863 O O . ALA A 1 116 ? 2.207 -1.444 6.420 1.00 98.69 116 ALA A O 1
ATOM 864 N N . LEU A 1 117 ? 0.679 0.202 6.604 1.00 98.56 117 LEU A N 1
ATOM 865 C CA . LEU A 1 117 ? 1.153 0.951 5.439 1.00 98.56 117 LEU A CA 1
ATOM 866 C C . LEU A 1 117 ? 2.591 1.420 5.642 1.00 98.56 117 LEU A C 1
ATOM 868 O O . LEU A 1 117 ? 3.434 1.191 4.777 1.00 98.56 117 LEU A O 1
ATOM 872 N N . SER A 1 118 ? 2.888 2.022 6.794 1.00 98.62 118 SER A N 1
ATOM 873 C CA . SER A 1 118 ? 4.231 2.528 7.092 1.00 98.62 118 SER A CA 1
ATOM 874 C C . SER A 1 118 ? 5.270 1.405 7.081 1.00 98.62 118 SER A C 1
ATOM 876 O O . SER A 1 118 ? 6.335 1.546 6.480 1.00 98.62 118 SER A O 1
ATOM 878 N N . THR A 1 119 ? 4.946 0.256 7.680 1.00 98.81 119 THR A N 1
ATOM 879 C CA . THR A 1 119 ? 5.836 -0.912 7.700 1.00 98.81 119 THR A CA 1
ATOM 880 C C . THR A 1 119 ? 6.046 -1.482 6.302 1.00 98.81 119 THR A C 1
ATOM 882 O O . THR A 1 119 ? 7.185 -1.771 5.933 1.00 98.81 119 THR A O 1
ATOM 885 N N . ALA A 1 120 ? 4.986 -1.606 5.499 1.00 98.75 120 ALA A N 1
ATOM 886 C CA . ALA A 1 120 ? 5.086 -2.099 4.129 1.00 98.75 120 ALA A CA 1
ATOM 887 C C . ALA A 1 120 ? 5.941 -1.173 3.248 1.00 98.75 120 ALA A C 1
ATOM 889 O O . ALA A 1 120 ? 6.864 -1.647 2.585 1.00 98.75 120 ALA A O 1
ATOM 890 N N . VAL A 1 121 ? 5.697 0.143 3.284 1.00 98.81 121 VAL A N 1
ATOM 891 C CA . VAL A 1 121 ? 6.477 1.138 2.526 1.00 98.81 121 VAL A CA 1
ATOM 892 C C . VAL A 1 121 ? 7.955 1.086 2.908 1.00 98.81 121 VAL A C 1
ATOM 894 O O . VAL A 1 121 ? 8.812 0.965 2.029 1.00 98.81 121 VAL A O 1
ATOM 897 N N . ASN A 1 122 ? 8.260 1.134 4.207 1.00 98.75 122 ASN A N 1
ATOM 898 C CA . ASN A 1 122 ? 9.640 1.122 4.689 1.00 98.75 122 ASN A CA 1
ATOM 899 C C . ASN A 1 122 ? 10.343 -0.194 4.354 1.00 98.75 122 ASN A C 1
ATOM 901 O O . ASN A 1 122 ? 11.476 -0.181 3.894 1.00 98.75 122 ASN A O 1
ATOM 905 N N . SER A 1 123 ? 9.657 -1.330 4.474 1.00 98.69 123 SER A N 1
ATOM 906 C CA . SER A 1 123 ? 10.239 -2.630 4.132 1.00 98.69 123 SER A CA 1
ATOM 907 C C . SER A 1 123 ? 10.533 -2.756 2.635 1.00 98.69 123 SER A C 1
ATOM 909 O O . SER A 1 123 ? 11.607 -3.220 2.259 1.00 98.69 123 SER A O 1
ATOM 911 N N . LEU A 1 124 ? 9.626 -2.307 1.758 1.00 98.69 124 LEU A N 1
ATOM 912 C CA . LEU A 1 124 ? 9.878 -2.288 0.312 1.00 98.69 124 LEU A CA 1
ATOM 913 C C . LEU A 1 124 ? 11.062 -1.379 -0.045 1.00 98.69 124 LEU A C 1
ATOM 915 O O . LEU A 1 124 ? 11.870 -1.718 -0.913 1.00 98.69 124 LEU A O 1
ATOM 919 N N . LYS A 1 125 ? 11.189 -0.235 0.628 1.00 98.62 125 LYS A N 1
ATOM 920 C CA . LYS A 1 125 ? 12.324 0.675 0.467 1.00 98.62 125 LYS A CA 1
ATOM 921 C C . LYS A 1 125 ? 13.628 0.035 0.944 1.00 98.62 125 LYS A C 1
ATOM 923 O O . LYS A 1 125 ? 14.574 -0.060 0.167 1.00 98.62 125 LYS A O 1
ATOM 928 N N . ASP A 1 126 ? 13.674 -0.412 2.191 1.00 98.44 126 ASP A N 1
ATOM 929 C CA . ASP A 1 126 ? 14.917 -0.788 2.862 1.00 98.44 126 ASP A CA 1
ATOM 930 C C . ASP A 1 126 ? 15.410 -2.173 2.423 1.00 98.44 126 ASP A C 1
ATOM 932 O O . ASP A 1 126 ? 16.609 -2.365 2.228 1.00 98.44 126 ASP A O 1
ATOM 936 N N . ALA A 1 127 ? 14.502 -3.132 2.203 1.00 98.00 127 ALA A N 1
ATOM 937 C CA . ALA A 1 127 ? 14.870 -4.485 1.786 1.00 98.00 127 ALA A CA 1
ATOM 938 C C . ALA A 1 127 ? 14.986 -4.634 0.262 1.00 98.00 127 ALA A C 1
ATOM 940 O O . ALA A 1 127 ? 15.845 -5.371 -0.219 1.00 98.00 127 ALA A O 1
ATOM 941 N N . LEU A 1 128 ? 14.118 -3.964 -0.508 1.00 97.94 128 LEU A N 1
ATOM 942 C CA . LEU A 1 128 ? 14.010 -4.173 -1.959 1.00 97.94 128 LEU A CA 1
ATOM 943 C C . LEU A 1 128 ? 14.405 -2.950 -2.795 1.00 97.94 128 LEU A C 1
ATOM 945 O O . LEU A 1 128 ? 14.463 -3.046 -4.025 1.00 97.94 128 LEU A O 1
ATOM 949 N N . GLY A 1 129 ? 14.717 -1.811 -2.174 1.00 98.19 129 GLY A N 1
ATOM 950 C CA . GLY A 1 129 ? 15.161 -0.602 -2.866 1.00 98.19 129 GLY A CA 1
ATOM 951 C C . GLY A 1 129 ? 14.067 0.067 -3.697 1.00 98.19 129 GLY A C 1
ATOM 952 O O . GLY A 1 129 ? 14.358 0.536 -4.798 1.00 98.19 129 GLY A O 1
ATOM 953 N N . PHE A 1 130 ? 12.816 0.048 -3.231 1.00 98.69 130 PHE A N 1
ATOM 954 C CA . PHE A 1 130 ? 11.733 0.832 -3.832 1.00 98.69 130 PHE A CA 1
ATOM 955 C C . PHE A 1 130 ? 11.872 2.312 -3.460 1.00 98.69 130 PHE A C 1
ATOM 957 O O . PHE A 1 130 ? 12.226 2.646 -2.330 1.00 98.69 130 PHE A O 1
ATOM 964 N N . PHE A 1 131 ? 11.539 3.207 -4.390 1.00 98.69 131 PHE A N 1
ATOM 965 C CA . PHE A 1 131 ? 11.317 4.610 -4.0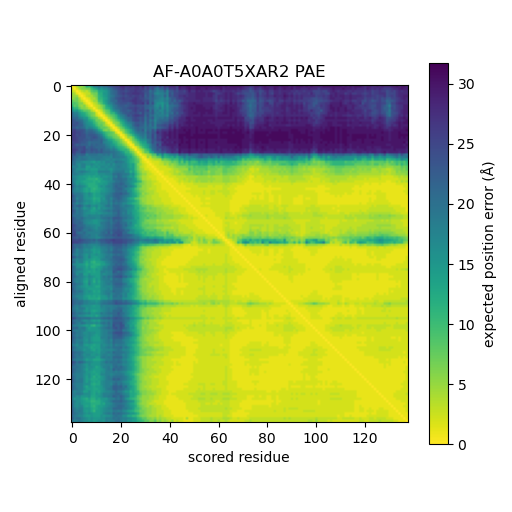60 1.00 98.69 131 PHE A CA 1
ATOM 966 C C . PHE A 1 131 ? 10.006 4.738 -3.260 1.00 98.69 131 PHE A C 1
ATOM 968 O O . PHE A 1 131 ? 8.963 4.310 -3.764 1.00 98.69 131 PHE A O 1
ATOM 975 N N . PRO A 1 132 ? 10.032 5.243 -2.015 1.00 98.69 132 PRO A N 1
ATOM 976 C CA . PRO A 1 132 ? 8.860 5.257 -1.144 1.00 98.69 132 PRO A CA 1
ATOM 977 C C . PRO A 1 132 ? 7.928 6.441 -1.450 1.00 98.69 132 PRO A C 1
ATOM 979 O O . PRO A 1 132 ? 8.391 7.520 -1.815 1.00 98.69 132 PRO A O 1
ATOM 982 N N . ALA A 1 133 ? 6.629 6.260 -1.208 1.00 98.38 133 ALA A N 1
ATOM 983 C CA . ALA A 1 133 ? 5.684 7.365 -1.040 1.00 98.38 133 ALA A CA 1
ATOM 984 C C . ALA A 1 133 ? 5.574 7.745 0.442 1.00 98.38 133 ALA A C 1
ATOM 986 O O . ALA A 1 133 ? 5.740 6.896 1.320 1.00 98.38 133 ALA A O 1
ATOM 987 N N . GLU A 1 134 ? 5.233 9.000 0.725 1.00 98.19 134 GLU A N 1
ATOM 988 C CA . GLU A 1 134 ? 4.795 9.390 2.065 1.00 98.19 134 GLU A CA 1
ATOM 989 C C . GLU A 1 134 ? 3.434 8.760 2.385 1.00 98.19 134 GLU A C 1
ATOM 991 O O . GLU A 1 134 ? 2.549 8.685 1.525 1.00 98.19 134 GLU A O 1
ATOM 996 N N . VAL A 1 135 ? 3.257 8.321 3.633 1.00 98.38 135 VAL A N 1
ATOM 997 C CA . VAL A 1 135 ? 1.955 7.852 4.114 1.00 98.38 135 VAL A CA 1
ATOM 998 C C . VAL A 1 135 ? 1.074 9.067 4.377 1.00 98.38 135 VAL A C 1
ATOM 1000 O O . VAL A 1 135 ? 1.388 9.913 5.211 1.00 98.38 135 VAL A O 1
ATOM 1003 N N . THR A 1 136 ? -0.036 9.152 3.654 1.00 98.69 136 THR A N 1
ATOM 1004 C CA . THR A 1 136 ? -0.989 10.269 3.716 1.00 98.69 136 THR A CA 1
ATOM 1005 C C . THR A 1 136 ? -2.338 9.800 4.250 1.00 98.69 136 THR A C 1
ATOM 1007 O O . THR A 1 136 ? -2.625 8.603 4.263 1.00 98.69 136 THR A O 1
ATOM 1010 N N . PHE A 1 137 ? -3.184 10.726 4.701 1.00 97.94 137 PHE A N 1
ATOM 1011 C CA . PHE A 1 137 ? -4.479 10.381 5.286 1.00 97.94 137 PHE A CA 1
ATOM 1012 C C . PHE A 1 137 ? -5.571 11.407 4.966 1.00 97.94 137 PHE A C 1
ATOM 1014 O O . PHE A 1 137 ? -5.277 12.585 4.753 1.00 97.94 137 PHE A O 1
ATOM 1021 N N . THR A 1 138 ? -6.820 10.943 4.954 1.00 97.06 138 THR A N 1
ATOM 1022 C CA . THR A 1 138 ? -8.056 11.744 4.928 1.00 97.06 138 THR A CA 1
ATOM 1023 C C . THR A 1 138 ? -9.009 11.322 6.032 1.00 97.06 138 THR A C 1
ATOM 1025 O O . THR A 1 138 ? -8.907 10.161 6.497 1.00 97.06 138 THR A O 1
#

Radius of gyration: 20.49 Å; Cα contacts (8 Å, |Δi|>4): 239; chains: 1; bounding box: 51×35×60 Å

InterPro domains:
  IPR000249 Bacterial microcompartment domain [PF00936] (67-124)
  IPR000249 Bacterial microcompartment domain [SM00877] (66-135)
  IPR009307 Bacterial microcompartment shell protein EutS/PduU/CutR [PTHR40449] (29-136)
  IPR037233 CcmK-like superfamily [G3DSA:3.30.70.1710] (28-138)
  IPR037233 CcmK-like superfamily [SSF143414] (66-129)
  IPR044870 Bacterial microcompartment (BMC) circularly permuted domain [PS51931] (32-130)

pLDDT: mean 85.6, std 21.95, range [33.62, 98.81]